Protein AF-A0A7X8VXV6-F1 (afdb_monomer_lite)

Sequence (57 aa):
GLFIPWLITQIAHMPTVVSLYSLILSLGISVSVGIIFGIYPAVRAAKLDPIEALRHE

Structure (mmCIF, N/CA/C/O backbone):
data_AF-A0A7X8VXV6-F1
#
_entry.id   AF-A0A7X8VXV6-F1
#
loop_
_atom_site.group_PDB
_atom_site.id
_atom_site.type_symbol
_atom_site.label_atom_id
_atom_site.label_alt_id
_atom_site.label_comp_id
_atom_site.label_asym_id
_atom_site.label_entity_id
_atom_site.label_seq_id
_atom_site.pdbx_PDB_ins_code
_atom_site.Cartn_x
_atom_site.Cartn_y
_atom_site.Cartn_z
_atom_site.occupancy
_atom_site.B_iso_or_equiv
_atom_site.auth_seq_id
_atom_site.auth_comp_id
_atom_site.auth_asym_id
_atom_site.auth_atom_id
_atom_site.pdbx_PDB_model_num
ATOM 1 N N . GLY A 1 1 ? 1.085 2.523 -17.911 1.00 65.62 1 GLY A N 1
ATOM 2 C CA . GLY A 1 1 ? 2.471 2.995 -17.709 1.00 65.62 1 GLY A CA 1
ATOM 3 C C . GLY A 1 1 ? 3.438 2.656 -18.839 1.00 65.62 1 GLY A C 1
ATOM 4 O O . GLY A 1 1 ? 4.441 3.340 -18.952 1.00 65.62 1 GLY A O 1
ATOM 5 N N . LEU A 1 2 ? 3.176 1.646 -19.681 1.00 75.12 2 LEU A N 1
ATOM 6 C CA . LEU A 1 2 ? 4.166 1.155 -20.661 1.00 75.12 2 LEU A CA 1
ATOM 7 C C . LEU A 1 2 ? 4.294 1.998 -21.941 1.00 75.12 2 LEU A C 1
ATOM 9 O O . LEU A 1 2 ? 5.251 1.840 -22.687 1.00 75.12 2 LEU A O 1
ATOM 13 N N . PHE A 1 3 ? 3.356 2.915 -22.175 1.00 79.00 3 PHE A N 1
ATOM 14 C CA . PHE A 1 3 ? 3.299 3.715 -23.399 1.00 79.00 3 PHE A CA 1
ATOM 15 C C . PHE A 1 3 ? 4.443 4.739 -23.509 1.00 79.00 3 PHE A C 1
ATOM 17 O O . PHE A 1 3 ? 5.020 4.908 -24.576 1.00 79.00 3 PHE A O 1
ATOM 24 N N . ILE A 1 4 ? 4.821 5.375 -22.394 1.00 78.06 4 ILE A N 1
ATOM 25 C CA . ILE A 1 4 ? 5.917 6.356 -22.350 1.00 78.06 4 ILE A CA 1
ATOM 26 C C . ILE A 1 4 ? 7.293 5.716 -22.619 1.00 78.06 4 ILE A C 1
ATOM 28 O O . ILE A 1 4 ? 7.981 6.201 -23.513 1.00 78.06 4 ILE A O 1
ATOM 32 N N . PRO A 1 5 ? 7.715 4.631 -21.936 1.00 73.31 5 PRO A N 1
ATOM 33 C CA . PRO A 1 5 ? 8.990 3.980 -22.249 1.00 73.31 5 PRO A CA 1
ATOM 34 C C . PRO A 1 5 ? 9.022 3.378 -23.663 1.00 73.31 5 PRO A C 1
ATOM 36 O O . PRO A 1 5 ? 10.053 3.447 -24.331 1.00 73.31 5 PRO A O 1
ATOM 39 N N . TRP A 1 6 ? 7.890 2.877 -24.174 1.00 74.94 6 TRP A N 1
ATOM 40 C CA . TRP A 1 6 ? 7.785 2.434 -25.569 1.00 74.94 6 TRP A CA 1
ATOM 41 C C . TRP A 1 6 ? 8.036 3.583 -26.559 1.00 74.94 6 TRP A C 1
ATOM 43 O O . TRP A 1 6 ? 8.843 3.439 -27.476 1.00 74.94 6 TRP A O 1
ATOM 53 N N . LEU A 1 7 ? 7.428 4.750 -26.324 1.00 77.69 7 LEU A N 1
ATOM 54 C CA . LEU A 1 7 ? 7.617 5.945 -27.149 1.00 77.69 7 LEU A CA 1
ATOM 55 C C . LEU A 1 7 ? 9.058 6.483 -27.066 1.00 77.69 7 LEU A C 1
ATOM 57 O O . LEU A 1 7 ? 9.652 6.823 -28.084 1.00 77.69 7 LEU A O 1
ATOM 61 N N . ILE A 1 8 ? 9.656 6.501 -25.870 1.00 73.69 8 ILE A N 1
ATOM 62 C CA . ILE A 1 8 ? 11.049 6.929 -25.666 1.00 73.69 8 ILE A CA 1
ATOM 63 C C . ILE A 1 8 ? 12.026 5.982 -26.367 1.00 73.69 8 ILE A C 1
ATOM 65 O O . ILE A 1 8 ? 12.997 6.447 -26.952 1.00 73.69 8 ILE A O 1
ATOM 69 N N . THR A 1 9 ? 11.765 4.673 -26.375 1.00 72.50 9 THR A N 1
ATOM 70 C CA . THR A 1 9 ? 12.632 3.705 -27.070 1.00 72.50 9 THR A CA 1
ATOM 71 C C . THR A 1 9 ? 12.662 3.957 -28.581 1.00 72.50 9 THR A C 1
ATOM 73 O O . THR A 1 9 ? 13.720 3.847 -29.193 1.00 72.50 9 THR A O 1
ATOM 76 N N . GLN A 1 10 ? 11.531 4.357 -29.173 1.00 69.88 10 GLN A N 1
ATOM 77 C CA . GLN A 1 10 ? 11.431 4.679 -30.602 1.00 69.88 10 GLN A CA 1
ATOM 78 C C . GLN A 1 10 ? 12.126 6.000 -30.976 1.00 69.88 10 GLN A C 1
ATOM 80 O O . GLN A 1 10 ? 12.651 6.123 -32.078 1.00 69.88 10 GLN A O 1
ATOM 85 N N . ILE A 1 11 ? 12.145 6.989 -30.075 1.00 75.19 11 ILE A N 1
ATOM 86 C CA . ILE A 1 11 ?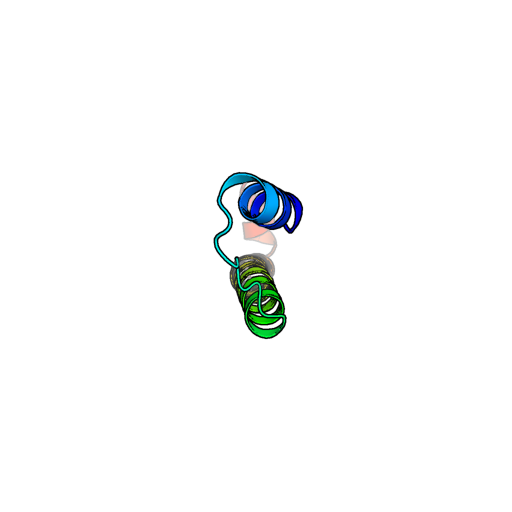 12.665 8.338 -30.368 1.00 75.19 11 ILE A CA 1
ATOM 87 C C . ILE A 1 11 ? 14.130 8.493 -29.927 1.00 75.19 11 ILE A C 1
ATOM 89 O O . ILE A 1 11 ? 14.935 9.090 -30.638 1.00 75.19 11 ILE A O 1
ATOM 93 N N . ALA A 1 12 ? 14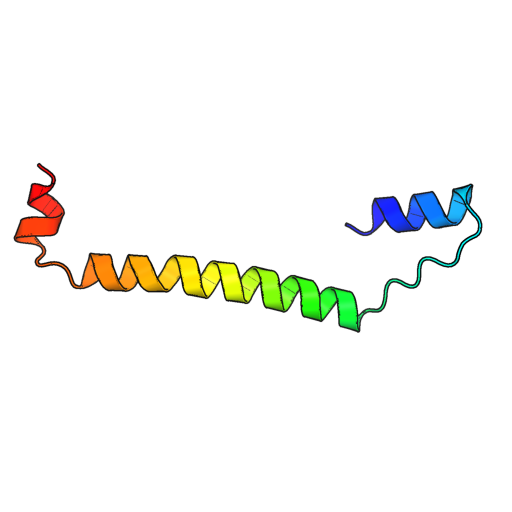.495 7.956 -28.762 1.00 70.81 12 ALA A N 1
ATOM 94 C CA . ALA A 1 12 ? 15.781 8.202 -28.109 1.00 70.81 12 ALA A CA 1
ATOM 95 C C . ALA A 1 12 ? 16.830 7.098 -28.334 1.00 70.81 12 ALA A C 1
ATOM 97 O O . ALA A 1 12 ? 17.962 7.268 -27.891 1.00 70.81 12 ALA A O 1
ATOM 98 N N . HIS A 1 13 ? 16.484 5.968 -28.974 1.00 61.50 13 HIS A N 1
ATOM 99 C CA . HIS A 1 13 ? 17.364 4.795 -29.174 1.00 61.50 13 HIS A CA 1
ATOM 100 C C . HIS A 1 13 ? 18.033 4.245 -27.891 1.00 61.50 13 HIS A C 1
ATOM 102 O O . HIS A 1 13 ? 18.915 3.390 -27.959 1.00 61.50 13 HIS A O 1
ATOM 108 N N . MET A 1 14 ? 17.612 4.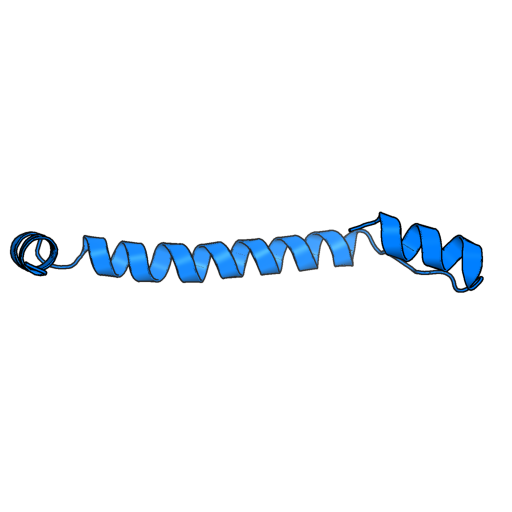694 -26.705 1.00 62.25 14 MET A N 1
ATOM 109 C CA . MET A 1 14 ? 18.066 4.156 -25.428 1.00 62.25 14 MET A CA 1
ATOM 110 C C . MET A 1 14 ? 17.198 2.945 -25.073 1.00 62.25 14 MET A C 1
ATOM 112 O O . MET A 1 14 ? 15.969 3.073 -25.062 1.00 62.25 14 MET A O 1
ATOM 116 N N . PRO A 1 15 ? 17.788 1.778 -24.752 1.00 59.62 15 PRO A N 1
ATOM 117 C CA . PRO A 1 15 ? 17.017 0.631 -24.303 1.00 59.62 15 PRO A CA 1
ATOM 118 C C . PRO A 1 15 ? 16.415 0.965 -22.937 1.00 59.62 15 PRO A C 1
ATOM 120 O O . PRO A 1 15 ? 17.089 0.906 -21.909 1.00 59.62 15 PRO A O 1
ATOM 123 N N . THR A 1 16 ? 15.138 1.345 -22.910 1.00 63.72 16 THR A N 1
ATOM 124 C CA . THR A 1 16 ? 14.410 1.460 -21.645 1.00 63.72 16 THR A CA 1
ATOM 125 C C . THR A 1 16 ? 14.137 0.048 -21.141 1.00 63.72 16 THR A C 1
ATOM 127 O O . THR A 1 16 ? 13.202 -0.633 -21.559 1.00 63.72 16 THR A O 1
ATOM 130 N N . VAL A 1 17 ? 15.022 -0.441 -20.274 1.00 70.12 17 VAL A N 1
ATOM 131 C CA . VAL A 1 17 ? 14.904 -1.776 -19.688 1.00 70.12 17 VAL A CA 1
ATOM 132 C C . VAL A 1 17 ? 13.786 -1.747 -18.648 1.00 70.12 17 VAL A C 1
ATOM 134 O O . VAL A 1 17 ? 14.003 -1.498 -17.464 1.00 70.12 17 VAL A O 1
ATOM 137 N N . VAL A 1 18 ? 12.557 -1.984 -19.098 1.00 72.69 18 VAL A N 1
ATOM 138 C CA . VAL A 1 18 ? 11.415 -2.205 -18.211 1.00 72.69 18 VAL A CA 1
ATOM 139 C C . VAL A 1 18 ? 11.452 -3.666 -17.773 1.00 72.69 18 VAL A C 1
ATOM 141 O O . VAL A 1 18 ? 10.981 -4.553 -18.481 1.00 72.69 18 VAL A O 1
ATOM 144 N N . SER A 1 19 ? 12.059 -3.933 -16.615 1.00 81.62 19 SER A N 1
ATOM 145 C CA . SER A 1 19 ? 12.088 -5.290 -16.067 1.00 81.62 19 SER A CA 1
ATOM 146 C C . SER A 1 19 ? 10.727 -5.664 -15.469 1.00 81.62 19 SER A C 1
ATOM 148 O O . SER A 1 19 ? 10.091 -4.858 -14.780 1.00 81.62 19 SER A O 1
ATOM 150 N N . LEU A 1 20 ? 10.288 -6.907 -15.693 1.00 83.50 20 LEU A N 1
ATOM 151 C CA . LEU A 1 20 ? 9.050 -7.428 -15.103 1.00 83.50 20 LEU A CA 1
ATOM 152 C C . LEU A 1 20 ? 9.092 -7.366 -13.566 1.00 83.50 20 LEU A C 1
ATOM 154 O O . LEU A 1 20 ? 8.086 -7.069 -12.925 1.00 83.50 20 LEU A O 1
ATOM 158 N N . TYR A 1 21 ? 10.278 -7.567 -12.987 1.00 87.56 21 TYR A N 1
ATOM 159 C CA . TYR A 1 21 ? 10.510 -7.469 -11.550 1.00 87.56 21 TYR A CA 1
ATOM 160 C C . TYR A 1 21 ? 10.218 -6.063 -11.010 1.00 87.56 21 TYR A C 1
ATOM 162 O O . TYR A 1 21 ? 9.479 -5.924 -10.042 1.00 87.56 21 TYR A O 1
ATOM 170 N N . SER A 1 22 ? 10.717 -5.008 -11.664 1.00 87.00 22 SER A N 1
ATOM 171 C CA . SER A 1 22 ? 10.445 -3.614 -11.277 1.00 87.00 22 SER A CA 1
ATOM 172 C C . SER A 1 22 ? 8.952 -3.276 -11.344 1.00 87.00 22 SER A C 1
ATOM 174 O O . SER A 1 22 ? 8.431 -2.555 -10.492 1.00 87.00 22 SER A O 1
ATOM 176 N N . LEU A 1 23 ? 8.249 -3.825 -12.336 1.00 88.12 23 LEU A N 1
ATOM 177 C CA . LE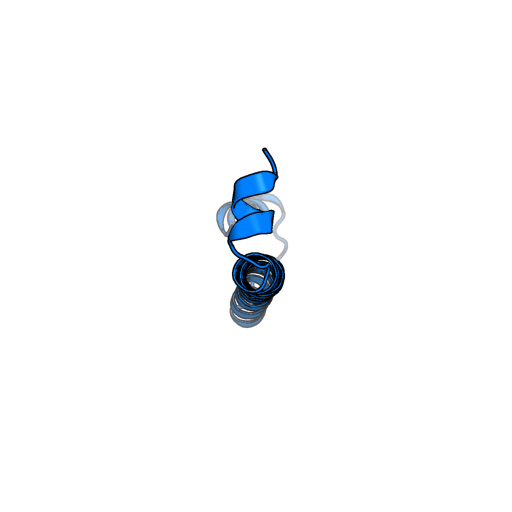U A 1 23 ? 6.804 -3.674 -12.497 1.00 88.12 23 LEU A CA 1
ATOM 178 C C . LEU A 1 23 ? 6.046 -4.290 -11.317 1.00 88.12 23 LEU A C 1
ATOM 180 O O . LEU A 1 23 ? 5.261 -3.600 -10.674 1.00 88.12 23 LEU A O 1
ATOM 184 N N . ILE A 1 24 ? 6.336 -5.550 -10.985 1.00 93.69 24 ILE A N 1
ATOM 185 C CA . ILE A 1 24 ? 5.720 -6.250 -9.849 1.00 93.69 24 ILE A CA 1
ATOM 186 C C . ILE A 1 24 ? 6.061 -5.549 -8.530 1.00 93.69 24 ILE A C 1
ATOM 188 O O . ILE A 1 24 ? 5.177 -5.356 -7.699 1.00 93.69 24 ILE A O 1
ATOM 192 N N . LEU A 1 25 ? 7.312 -5.120 -8.350 1.00 94.25 25 LEU A N 1
ATOM 193 C CA . LEU A 1 25 ? 7.759 -4.446 -7.134 1.00 94.25 25 LEU A CA 1
ATOM 194 C C . LEU A 1 25 ? 7.031 -3.108 -6.934 1.00 94.25 25 LEU A C 1
ATOM 196 O O . LEU A 1 25 ? 6.529 -2.838 -5.848 1.00 94.25 25 LEU A O 1
ATOM 200 N N . SER A 1 26 ? 6.931 -2.286 -7.984 1.00 92.56 26 SER A N 1
ATOM 201 C CA . SER A 1 26 ? 6.238 -0.991 -7.917 1.00 92.56 26 SER A CA 1
ATOM 202 C C . SER A 1 26 ? 4.742 -1.139 -7.629 1.00 92.56 26 SER A C 1
ATOM 204 O O . SER A 1 26 ? 4.211 -0.436 -6.768 1.00 92.56 26 SER A O 1
ATOM 206 N N . LEU A 1 27 ? 4.075 -2.098 -8.279 1.00 95.06 27 LEU A N 1
ATOM 207 C CA . LEU A 1 27 ? 2.679 -2.442 -8.002 1.00 95.06 27 LEU A CA 1
ATOM 208 C C . LEU A 1 27 ? 2.506 -2.947 -6.568 1.00 95.06 27 LEU A C 1
ATOM 210 O O . LEU A 1 27 ? 1.624 -2.478 -5.854 1.00 95.06 27 LEU A O 1
ATOM 214 N N . GLY A 1 28 ? 3.380 -3.853 -6.128 1.00 97.31 28 GLY A N 1
ATOM 215 C CA . GLY A 1 28 ? 3.361 -4.415 -4.782 1.00 97.31 28 GLY A CA 1
ATOM 216 C C . GLY A 1 28 ? 3.521 -3.347 -3.705 1.00 97.31 28 GLY A C 1
ATOM 217 O O . GLY A 1 28 ? 2.745 -3.324 -2.751 1.00 97.31 28 GLY A O 1
ATOM 218 N N . ILE A 1 29 ? 4.464 -2.418 -3.878 1.00 97.19 29 ILE A N 1
ATOM 219 C CA . ILE A 1 29 ? 4.659 -1.289 -2.960 1.00 97.19 29 ILE A CA 1
ATOM 220 C C . ILE A 1 29 ? 3.420 -0.389 -2.951 1.00 97.19 29 ILE A C 1
ATOM 222 O O . ILE A 1 29 ? 2.912 -0.078 -1.878 1.00 97.19 29 ILE A O 1
ATOM 226 N N . SER A 1 30 ? 2.896 -0.006 -4.119 1.00 96.69 30 SER A N 1
ATOM 227 C CA . SER A 1 30 ? 1.720 0.868 -4.215 1.00 96.69 30 SER A CA 1
ATOM 228 C C . SER A 1 30 ? 0.492 0.268 -3.526 1.00 96.69 30 SER A C 1
ATOM 230 O O . SER A 1 30 ? -0.148 0.944 -2.718 1.00 96.69 30 SER A O 1
ATOM 232 N N . VAL A 1 31 ? 0.202 -1.010 -3.784 1.00 97.62 31 VAL A N 1
ATOM 233 C CA . VAL A 1 31 ? -0.904 -1.735 -3.147 1.00 97.62 31 VAL A CA 1
ATOM 234 C C . VAL A 1 31 ? -0.678 -1.851 -1.643 1.00 97.62 31 VAL A C 1
ATOM 236 O O . VAL A 1 31 ? -1.582 -1.549 -0.871 1.00 97.62 31 VAL A O 1
ATOM 239 N N . SER A 1 32 ? 0.525 -2.233 -1.211 1.00 97.88 32 SER A N 1
ATOM 240 C CA . SER A 1 32 ? 0.839 -2.395 0.214 1.00 97.88 32 SER A CA 1
ATOM 241 C C . SER A 1 32 ? 0.671 -1.087 0.981 1.00 97.88 32 SER A C 1
ATOM 243 O O . SER A 1 32 ? 0.034 -1.069 2.030 1.00 97.88 32 SER A O 1
ATOM 245 N N . VAL A 1 33 ? 1.184 0.022 0.442 1.00 97.12 33 VAL A N 1
ATOM 246 C CA . VAL A 1 33 ? 1.014 1.357 1.030 1.00 97.12 33 VAL A CA 1
ATOM 247 C C . VAL A 1 33 ? -0.470 1.720 1.091 1.00 97.12 33 VAL A C 1
ATOM 249 O O . VAL A 1 33 ? -0.956 2.087 2.158 1.00 97.12 33 VAL A O 1
ATOM 252 N N . GLY A 1 34 ? -1.215 1.552 -0.006 1.00 96.50 34 GLY A N 1
ATOM 253 C CA . GLY A 1 34 ? -2.656 1.823 -0.031 1.00 96.50 34 GLY A CA 1
ATOM 254 C C . GLY A 1 34 ? -3.437 1.012 1.008 1.00 96.50 34 GLY A C 1
ATOM 255 O O . GLY A 1 34 ? -4.293 1.554 1.702 1.00 96.50 34 GLY A O 1
ATOM 256 N N . ILE A 1 35 ? -3.100 -0.267 1.177 1.00 97.31 35 ILE A N 1
ATOM 257 C CA . ILE A 1 35 ? -3.724 -1.153 2.164 1.00 97.31 35 ILE A CA 1
ATOM 258 C C . ILE A 1 35 ? -3.370 -0.726 3.588 1.00 97.31 35 ILE A C 1
ATOM 260 O O . ILE A 1 35 ? -4.269 -0.591 4.412 1.00 97.31 35 ILE A O 1
ATOM 264 N N . ILE A 1 36 ? -2.092 -0.490 3.897 1.00 97.19 36 ILE A N 1
ATOM 265 C CA . ILE A 1 36 ? -1.654 -0.111 5.248 1.00 97.19 36 ILE A CA 1
ATOM 266 C C . ILE A 1 36 ? -2.336 1.190 5.671 1.00 97.19 36 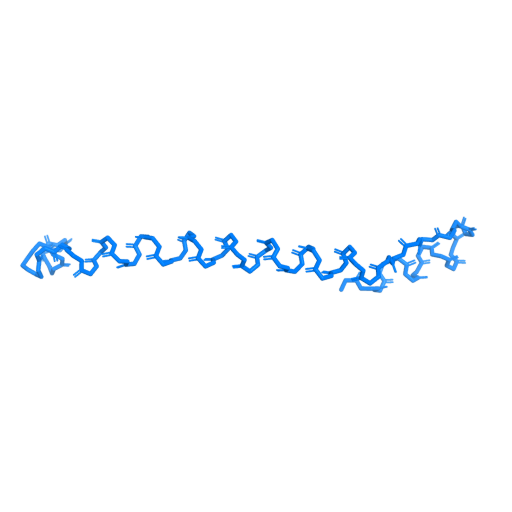ILE A C 1
ATOM 268 O O . ILE A 1 36 ? -2.958 1.243 6.731 1.00 97.19 36 ILE A O 1
ATOM 272 N N . PHE A 1 37 ? -2.270 2.219 4.826 1.00 95.44 37 PHE A N 1
ATOM 273 C CA . PHE A 1 37 ? -2.845 3.527 5.131 1.00 95.44 37 PHE A CA 1
ATOM 274 C C . PHE A 1 37 ? -4.367 3.585 4.978 1.00 95.44 37 PHE A C 1
ATOM 276 O O . PHE A 1 37 ? -4.968 4.514 5.501 1.00 95.44 37 PHE A O 1
ATOM 283 N N . GLY A 1 38 ? -5.008 2.620 4.318 1.00 95.12 38 GLY A N 1
ATOM 284 C CA . GLY A 1 38 ? -6.468 2.507 4.279 1.00 95.12 38 GLY A CA 1
ATOM 285 C C . GLY A 1 38 ? -7.029 1.732 5.473 1.00 95.12 38 GLY A C 1
ATOM 286 O O . GLY A 1 38 ? -7.949 2.188 6.150 1.00 95.12 38 GLY A O 1
ATOM 287 N N . ILE A 1 39 ? -6.447 0.570 5.774 1.00 96.38 39 ILE A N 1
ATOM 288 C CA . ILE A 1 39 ? -6.937 -0.329 6.824 1.00 96.38 39 ILE A CA 1
ATOM 289 C C . ILE A 1 39 ? -6.599 0.204 8.213 1.00 96.38 39 ILE A C 1
ATOM 291 O O . ILE A 1 39 ? -7.456 0.163 9.092 1.00 96.38 39 ILE A O 1
ATOM 295 N N . TYR A 1 40 ? -5.390 0.725 8.438 1.00 93.62 40 TYR A N 1
ATOM 296 C CA . TYR A 1 40 ? -5.000 1.237 9.753 1.00 93.62 40 TYR A CA 1
ATOM 297 C C . TYR A 1 40 ? -5.979 2.290 10.319 1.00 93.62 40 TYR A C 1
ATOM 299 O O . TYR A 1 40 ? -6.478 2.088 11.433 1.00 93.62 40 TYR A O 1
ATOM 307 N N . PRO A 1 41 ? -6.330 3.375 9.596 1.00 91.00 41 PRO A N 1
ATOM 308 C CA . PRO A 1 41 ? -7.310 4.333 10.096 1.00 91.00 41 PRO A CA 1
ATOM 309 C C . PRO A 1 41 ? -8.731 3.761 10.131 1.00 91.00 41 PRO A C 1
ATOM 311 O O . PRO A 1 41 ? -9.464 4.082 11.061 1.00 91.00 41 PRO A O 1
ATOM 314 N N . ALA A 1 42 ? -9.122 2.890 9.193 1.00 93.19 42 ALA A N 1
ATOM 315 C CA . ALA A 1 42 ? -10.451 2.273 9.197 1.00 93.19 42 ALA A CA 1
ATOM 316 C C . ALA A 1 42 ? -10.674 1.401 10.442 1.00 93.19 42 ALA A C 1
ATOM 318 O O . ALA A 1 42 ? -11.710 1.490 11.095 1.00 93.19 42 ALA A O 1
ATOM 319 N N . VAL A 1 43 ? -9.671 0.607 10.824 1.00 92.56 43 VAL A N 1
ATOM 320 C CA . VAL A 1 43 ? -9.703 -0.200 12.050 1.00 92.56 43 VAL A CA 1
ATOM 321 C C . VAL A 1 43 ? -9.715 0.692 13.285 1.00 92.56 43 VAL A C 1
ATOM 323 O O . VAL A 1 43 ? -10.408 0.384 14.251 1.00 92.56 43 VAL A O 1
ATOM 326 N N . ARG A 1 44 ? -8.973 1.805 13.272 1.00 89.62 44 ARG A N 1
ATOM 327 C CA . ARG A 1 44 ? -9.024 2.789 14.358 1.00 89.62 44 ARG A CA 1
ATOM 328 C C . ARG A 1 44 ? -10.421 3.404 14.489 1.00 89.62 44 ARG A C 1
ATOM 330 O O . ARG A 1 44 ? -10.902 3.515 15.607 1.00 89.62 44 ARG A O 1
ATOM 337 N N . ALA A 1 45 ? -11.073 3.745 13.379 1.00 88.94 45 ALA A N 1
ATOM 338 C CA . ALA A 1 45 ? -12.427 4.295 13.370 1.00 88.94 45 ALA A CA 1
ATOM 339 C C . ALA A 1 45 ? -13.475 3.275 13.841 1.00 88.94 45 ALA A C 1
ATOM 341 O O . ALA A 1 45 ? -14.335 3.611 14.643 1.00 88.94 45 ALA A O 1
ATOM 342 N N . ALA A 1 46 ? -13.360 2.014 13.416 1.00 88.75 46 ALA A N 1
ATOM 343 C CA . ALA A 1 46 ? -14.263 0.938 13.831 1.00 88.75 46 ALA A CA 1
ATOM 344 C C . ALA A 1 46 ? -14.143 0.567 15.322 1.00 88.75 46 ALA A C 1
ATOM 346 O O . ALA A 1 46 ? -15.034 -0.079 15.866 1.00 88.75 46 ALA A O 1
ATOM 347 N N . LYS A 1 47 ? -13.030 0.934 15.969 1.00 85.44 47 LYS A N 1
ATOM 348 C CA . LYS A 1 47 ? -12.780 0.719 17.401 1.00 85.44 47 LYS A CA 1
ATOM 349 C C . LYS A 1 47 ? -13.141 1.921 18.276 1.00 85.44 47 LYS A C 1
ATOM 351 O O . LYS A 1 47 ? -13.052 1.795 19.493 1.00 85.44 47 LYS A O 1
ATOM 356 N N . LEU A 1 48 ? -13.489 3.069 17.691 1.00 79.06 48 LEU A N 1
ATOM 357 C CA . LEU A 1 48 ? -14.066 4.173 18.458 1.00 79.06 48 LEU A CA 1
ATOM 358 C C . LEU A 1 48 ? -15.449 3.743 18.940 1.00 79.06 48 LEU A C 1
ATOM 360 O O . LEU A 1 48 ? -16.179 3.082 18.198 1.00 79.06 48 LEU A O 1
ATOM 364 N N . ASP A 1 49 ? -15.796 4.105 20.176 1.00 74.94 49 ASP A N 1
ATOM 365 C CA . ASP A 1 49 ? -17.123 3.815 20.703 1.00 74.94 49 ASP A CA 1
ATOM 366 C C . ASP A 1 49 ? -18.166 4.368 19.719 1.00 74.94 49 ASP A C 1
ATOM 368 O O . ASP A 1 49 ? -18.087 5.539 19.336 1.00 74.94 49 ASP A O 1
ATOM 372 N N . PRO A 1 50 ? -19.146 3.563 19.279 1.00 65.00 50 PRO A N 1
ATOM 373 C CA . PRO A 1 50 ? -20.102 3.969 18.250 1.00 65.00 50 PRO A CA 1
ATOM 374 C C . PRO A 1 50 ? -20.908 5.209 18.662 1.00 65.00 50 PRO A C 1
ATOM 376 O O . PRO A 1 50 ? -21.392 5.939 17.803 1.00 65.00 50 PRO A O 1
ATOM 379 N N . ILE A 1 51 ? -20.987 5.485 19.970 1.00 64.56 51 ILE A N 1
ATOM 380 C CA . ILE A 1 51 ? -21.555 6.712 20.535 1.00 64.56 51 ILE A CA 1
ATOM 381 C C . ILE A 1 51 ? -20.694 7.942 20.193 1.00 64.56 51 ILE A C 1
ATOM 383 O O . ILE A 1 51 ? -21.261 8.970 19.859 1.00 64.56 51 ILE A O 1
ATOM 387 N N . GLU A 1 52 ? -19.358 7.868 20.214 1.00 64.50 52 GLU A N 1
ATOM 388 C CA . GLU A 1 52 ? -18.478 8.957 19.745 1.00 64.50 52 GLU A CA 1
ATOM 389 C C . GLU A 1 52 ? -18.383 9.019 18.218 1.00 64.50 52 GLU A C 1
ATOM 391 O O . GLU A 1 52 ? -18.308 10.110 17.660 1.00 64.50 52 GLU A O 1
ATOM 396 N N . ALA A 1 53 ? -18.406 7.876 17.526 1.00 63.00 53 ALA A N 1
ATOM 397 C CA . ALA A 1 53 ? -18.334 7.838 16.064 1.00 63.00 53 ALA A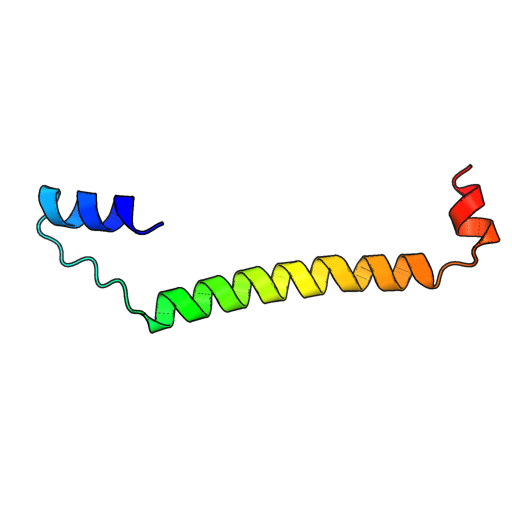 CA 1
ATOM 398 C C . ALA A 1 53 ? -19.590 8.430 15.393 1.00 63.00 53 ALA A C 1
ATOM 400 O O . ALA A 1 53 ? -19.480 9.019 14.320 1.00 63.00 53 ALA A O 1
ATOM 401 N N . LEU A 1 54 ? -20.761 8.312 16.033 1.00 60.97 54 LEU A N 1
ATOM 402 C CA . LEU A 1 54 ? -21.985 9.012 15.630 1.00 60.97 54 LEU A CA 1
ATOM 403 C C . LEU A 1 54 ? -22.017 10.461 16.135 1.00 60.97 54 LEU A C 1
ATOM 405 O O . LEU A 1 54 ? -22.563 11.291 15.426 1.00 60.97 54 LEU A O 1
ATOM 409 N N . ARG A 1 55 ? -21.373 10.768 17.279 1.00 66.94 55 ARG A N 1
ATOM 410 C CA . ARG A 1 55 ? -21.351 12.105 17.908 1.00 66.94 55 ARG A CA 1
ATOM 411 C C . ARG A 1 55 ? -20.265 13.066 17.402 1.00 66.94 55 ARG A C 1
ATOM 413 O O . ARG A 1 55 ? -19.937 14.056 18.053 1.00 66.94 55 ARG A O 1
ATOM 420 N N . HIS A 1 56 ? -19.662 12.767 16.251 1.00 58.91 56 HIS A N 1
ATOM 421 C CA . HIS A 1 56 ? -18.973 13.816 15.491 1.00 58.91 56 HIS A CA 1
ATOM 422 C C . HIS A 1 56 ? -19.985 14.735 14.766 1.00 58.91 56 HIS A C 1
ATOM 424 O O . HIS A 1 56 ? -19.558 15.704 14.139 1.00 58.91 56 HIS A O 1
ATOM 430 N N . GLU A 1 57 ? -21.296 14.479 14.962 1.00 49.72 57 GLU A N 1
ATOM 431 C CA . GLU A 1 57 ? -22.257 15.388 15.637 1.00 49.72 57 GLU A CA 1
ATOM 432 C C . GLU A 1 57 ? -23.052 14.712 16.763 1.00 49.72 57 GLU A C 1
ATOM 434 O O . GLU A 1 57 ? -23.765 13.723 16.487 1.00 49.72 57 GLU A O 1
#

Radius of gyration: 21.03 Å; chains: 1; bounding box: 40×23×51 Å

Foldseek 3Di:
DVPVQVVCCVVVVDPPPPDPVVVCVVVVVVVVVCCCVVVVVVVVLVPPDVVVNVPVD

pLDDT: mean 80.9, std 13.41, range [49.72, 97.88]

Secondary structure (DSSP, 8-state):
--HHHHHHHHHH-------HHHHHHHHHHHHHHHHHHHHHHHHHHHTS-HHHHHTT-